Protein AF-A0AAW9LX49-F1 (afdb_monomer_lite)

Foldseek 3Di:
DDDDPPDDDPDDPDPPCVVVVLQVLPVCCVVDPPPPPPCVVSHDLVNLLVVLVVLLVVLVVLLVVLVVVLVVDPDPVSNVVSVVSNVVSVVSNVVSVVSNVVSVVVVVVVVVVVVVVVVVVVVVVVVVVVVLVVCVVVVPPPVCSPDDPVNVVVVVVPPPDDDD

pLDDT: mean 76.92, std 19.23, range [38.94, 97.81]

Secondary structure (DSSP, 8-state):
----TTPPPSSPPPTTGGGG-TTHHHHTTTTS-TT--SGGGG--HHHHHHHHHHHHHHHHHHHHHHHHHHHH--SHHHHHHHHHHHHHHHHHHHHHHHHHHHHHHHHHHHHHHHHHHHHHHHHHHHHHHHHHHHHHHTT---S-TT--HHHHHHHHHS------

Organism: Klebsiella aerogenes (NCBI:txid548)

Structure (mmCIF, N/CA/C/O backbone):
data_AF-A0AAW9LX49-F1
#
_entry.id   AF-A0AAW9LX49-F1
#
loop_
_atom_site.group_PDB
_atom_site.id
_atom_site.type_symbol
_atom_site.label_atom_id
_atom_site.label_alt_id
_atom_site.label_comp_id
_atom_site.label_asym_id
_atom_site.label_entity_id
_atom_site.label_seq_id
_atom_site.pdbx_PDB_ins_code
_atom_site.Cartn_x
_atom_site.Cartn_y
_atom_site.Cartn_z
_atom_site.occupancy
_atom_site.B_iso_or_equiv
_atom_site.auth_seq_id
_atom_site.auth_comp_id
_atom_site.auth_asym_id
_atom_site.auth_atom_id
_atom_site.pdbx_PDB_model_num
ATOM 1 N N . MET A 1 1 ? -25.333 -39.981 2.936 1.00 38.94 1 MET A N 1
ATOM 2 C CA . MET A 1 1 ? -24.339 -40.100 1.846 1.00 38.94 1 MET A CA 1
ATOM 3 C C . MET A 1 1 ? -23.098 -39.310 2.239 1.00 38.94 1 MET A C 1
ATOM 5 O O . MET A 1 1 ? -23.163 -38.092 2.315 1.00 38.94 1 MET A O 1
ATOM 9 N N . ARG A 1 2 ? -22.009 -39.992 2.612 1.00 45.09 2 ARG A N 1
ATOM 10 C CA . ARG A 1 2 ? -20.755 -39.363 3.059 1.00 45.09 2 ARG A CA 1
ATOM 11 C C . ARG A 1 2 ? -19.840 -39.238 1.837 1.00 45.09 2 ARG A C 1
ATOM 13 O O . ARG A 1 2 ? -19.180 -40.202 1.474 1.00 45.09 2 ARG A O 1
ATOM 20 N N . GLY A 1 3 ? -19.889 -38.089 1.164 1.00 43.06 3 GLY A N 1
ATOM 21 C CA . GLY A 1 3 ? -19.055 -37.802 -0.005 1.00 43.06 3 GLY A CA 1
ATOM 22 C C . GLY A 1 3 ? -17.580 -37.728 0.383 1.00 43.06 3 GLY A C 1
ATOM 23 O O . GLY A 1 3 ? -17.208 -37.013 1.316 1.00 43.06 3 GLY A O 1
ATOM 24 N N . SER A 1 4 ? -16.754 -38.504 -0.310 1.00 49.84 4 SER A N 1
ATOM 25 C CA . SER A 1 4 ? -15.299 -38.527 -0.191 1.00 49.84 4 SER A CA 1
ATOM 26 C C . SER A 1 4 ? -14.716 -37.139 -0.461 1.00 49.84 4 SER A C 1
ATOM 28 O O . SER A 1 4 ? -14.766 -36.642 -1.584 1.00 49.84 4 SER A O 1
ATOM 30 N N . ARG A 1 5 ? -14.115 -36.530 0.564 1.00 56.09 5 ARG A N 1
ATOM 31 C CA . ARG A 1 5 ? -13.434 -35.222 0.518 1.00 56.09 5 ARG A CA 1
ATOM 32 C C . ARG A 1 5 ? -12.136 -35.207 -0.319 1.00 56.09 5 ARG A C 1
ATOM 34 O O . ARG A 1 5 ? -11.389 -34.242 -0.247 1.00 56.09 5 ARG A O 1
ATOM 41 N N . THR A 1 6 ? -11.854 -36.267 -1.077 1.00 58.03 6 THR A N 1
ATOM 42 C CA . THR A 1 6 ? -10.585 -36.502 -1.788 1.00 58.03 6 THR A CA 1
ATOM 43 C C . THR A 1 6 ? -10.746 -36.716 -3.295 1.00 58.03 6 THR A C 1
ATOM 45 O O . THR A 1 6 ? -9.773 -37.054 -3.963 1.00 58.03 6 THR A O 1
ATOM 48 N N . ALA A 1 7 ? -11.946 -36.535 -3.856 1.00 55.69 7 ALA A N 1
ATOM 49 C CA . ALA A 1 7 ? -12.116 -36.589 -5.305 1.00 55.69 7 ALA A CA 1
ATOM 50 C C . ALA A 1 7 ? -11.486 -35.336 -5.949 1.00 55.69 7 ALA A C 1
ATOM 52 O O . ALA A 1 7 ? -11.799 -34.224 -5.508 1.00 55.69 7 ALA A O 1
ATOM 53 N N . PRO A 1 8 ? -10.610 -35.480 -6.963 1.00 59.16 8 PRO A N 1
ATOM 54 C CA . PRO A 1 8 ? -10.087 -34.333 -7.694 1.00 59.16 8 PRO A CA 1
ATOM 55 C C . PRO A 1 8 ? -11.250 -33.568 -8.350 1.00 59.16 8 PRO A C 1
ATOM 57 O O . PRO A 1 8 ? -12.235 -34.187 -8.765 1.00 59.16 8 PRO A O 1
ATOM 60 N N . PRO A 1 9 ? -11.181 -32.226 -8.410 1.00 62.44 9 PRO A N 1
ATOM 61 C CA . PRO A 1 9 ? -12.275 -31.413 -8.922 1.00 62.44 9 PRO A CA 1
ATOM 62 C C . PRO A 1 9 ? -12.595 -31.805 -10.366 1.00 62.44 9 PRO A C 1
ATOM 64 O O . PRO A 1 9 ? -11.700 -31.951 -11.190 1.00 62.44 9 PRO A O 1
ATOM 67 N N . VAL A 1 10 ? -13.887 -31.949 -10.668 1.00 65.19 10 VAL A N 1
ATOM 68 C CA . VAL A 1 10 ? -14.405 -32.427 -11.967 1.00 65.19 10 VAL A CA 1
ATOM 69 C C . VAL A 1 10 ? -14.156 -31.417 -13.103 1.00 65.19 10 VAL A C 1
ATOM 71 O O . VAL A 1 10 ? -14.340 -31.732 -14.273 1.00 65.19 10 VAL A O 1
ATOM 74 N N . ASN A 1 11 ? -13.704 -30.205 -12.768 1.00 61.31 11 ASN A N 1
ATOM 75 C CA . ASN A 1 11 ? -13.288 -29.184 -13.722 1.00 61.31 11 ASN A CA 1
ATOM 76 C C . ASN A 1 11 ? -12.101 -28.379 -13.152 1.00 61.31 11 ASN A C 1
ATOM 78 O O . ASN A 1 11 ? -12.306 -27.300 -12.587 1.00 61.31 11 ASN A O 1
ATOM 82 N N . PRO A 1 12 ? -10.869 -28.915 -13.192 1.00 63.38 12 PRO A N 1
ATOM 83 C CA . PRO A 1 12 ? -9.699 -28.164 -12.767 1.00 63.38 12 PRO A CA 1
ATOM 84 C C . PRO A 1 12 ? -9.436 -27.035 -13.770 1.00 63.38 12 PRO A C 1
ATOM 86 O O . PRO A 1 12 ? -9.558 -27.220 -14.980 1.00 63.38 12 PRO A O 1
ATOM 89 N N . PHE A 1 13 ? -9.062 -25.854 -13.276 1.00 61.84 13 PHE A N 1
ATOM 90 C CA . PHE A 1 13 ? -8.619 -24.771 -14.152 1.00 61.84 13 PHE A CA 1
ATOM 91 C C . PHE A 1 13 ? -7.443 -25.246 -15.014 1.00 61.84 13 PHE A C 1
ATOM 93 O O . PHE A 1 13 ? -6.526 -25.895 -14.508 1.00 61.84 13 PHE A O 1
ATOM 100 N N . GLN A 1 14 ? -7.473 -24.902 -16.305 1.00 64.50 14 GLN A N 1
ATOM 101 C CA . GLN A 1 14 ? -6.390 -25.195 -17.243 1.00 64.50 14 GLN A CA 1
ATOM 102 C C . GLN A 1 14 ? -5.049 -24.690 -16.667 1.00 64.50 14 GLN A C 1
ATOM 104 O O . GLN A 1 14 ? -4.956 -23.509 -16.294 1.00 64.50 14 GLN A O 1
ATOM 109 N N . PRO A 1 15 ? -4.013 -25.546 -16.572 1.00 56.09 15 PRO A N 1
ATOM 110 C CA . PRO A 1 15 ? -2.667 -25.114 -16.215 1.00 56.09 15 PRO A CA 1
ATOM 111 C C . PRO A 1 15 ? -2.225 -23.988 -17.158 1.00 56.09 15 PRO A C 1
ATOM 113 O O . PRO A 1 15 ? -2.314 -24.129 -18.373 1.00 56.09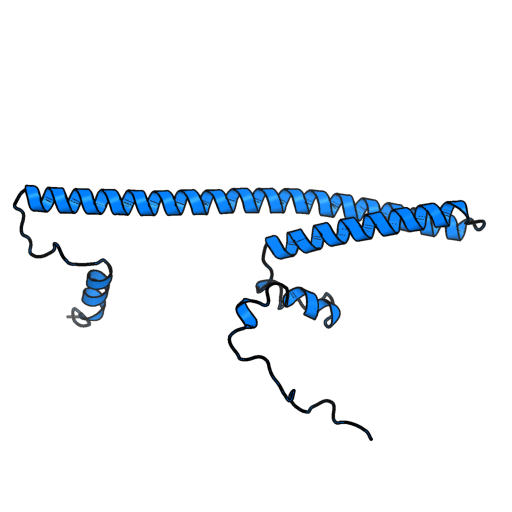 15 PRO A O 1
ATOM 116 N N . GLY A 1 16 ? -1.808 -22.847 -16.602 1.00 58.09 16 GLY A N 1
ATOM 117 C CA . GLY A 1 16 ? -1.421 -21.657 -17.376 1.00 58.09 16 GLY A CA 1
ATOM 118 C C . GLY A 1 16 ? -2.258 -20.407 -17.093 1.00 58.09 16 GLY A C 1
ATOM 119 O O . GLY A 1 16 ? -1.731 -19.302 -17.170 1.00 58.09 16 GLY A O 1
ATOM 120 N N . ASN A 1 17 ? -3.502 -20.539 -16.615 1.00 54.09 17 ASN A N 1
ATOM 121 C CA . ASN A 1 17 ? -4.303 -19.373 -16.197 1.00 54.09 17 ASN A CA 1
ATOM 122 C C . ASN A 1 17 ? -3.969 -18.876 -14.771 1.00 54.09 17 ASN A C 1
ATOM 124 O O . ASN A 1 17 ? -4.654 -18.035 -14.194 1.00 54.09 17 ASN A O 1
ATOM 128 N N . GLN A 1 18 ? -2.895 -19.410 -14.184 1.00 54.94 18 GLN A N 1
ATOM 129 C CA . GLN A 1 18 ? -2.386 -19.024 -12.866 1.00 54.94 18 GLN A CA 1
ATOM 130 C C . GLN A 1 18 ? -1.725 -17.638 -12.895 1.00 54.94 18 GLN A C 1
ATOM 132 O O . GLN A 1 18 ? -1.685 -16.964 -11.873 1.00 54.94 18 GLN A O 1
ATOM 137 N N . HIS A 1 19 ? -1.279 -17.183 -14.072 1.00 50.84 19 HIS A N 1
ATOM 138 C CA . HIS A 1 19 ? -0.677 -15.861 -14.267 1.00 50.84 19 HIS A CA 1
ATOM 139 C C . HIS A 1 19 ? -1.691 -14.711 -14.095 1.00 50.84 19 HIS A C 1
ATOM 141 O O . HIS A 1 19 ? -1.318 -13.593 -13.741 1.00 50.84 19 HIS A O 1
ATOM 147 N N . ALA A 1 20 ? -2.984 -14.981 -14.316 1.00 50.22 20 ALA A N 1
ATOM 148 C CA . ALA A 1 20 ? -4.073 -14.036 -14.064 1.00 50.22 20 ALA A CA 1
ATOM 149 C C . ALA A 1 20 ? -4.528 -14.030 -12.593 1.00 50.22 20 ALA A C 1
ATOM 151 O O . ALA A 1 20 ? -5.276 -13.144 -12.177 1.00 50.22 20 ALA A O 1
ATOM 152 N N . LEU A 1 21 ? -4.074 -14.995 -11.784 1.00 54.41 21 LEU A N 1
ATOM 153 C CA . LEU A 1 21 ? -4.440 -15.132 -10.378 1.00 54.41 21 LEU A CA 1
ATOM 154 C C . LEU A 1 21 ? -3.609 -14.171 -9.510 1.00 54.41 21 LEU A C 1
ATOM 156 O O . LEU A 1 21 ? -2.863 -14.593 -8.630 1.00 54.41 21 LEU A O 1
ATOM 160 N N . LYS A 1 22 ? -3.749 -12.862 -9.748 1.00 54.09 22 LYS A N 1
ATOM 161 C CA . LYS A 1 22 ? -2.961 -11.813 -9.074 1.00 54.09 22 LYS A CA 1
ATOM 162 C C . LYS A 1 22 ? -3.107 -11.814 -7.546 1.00 54.09 22 LYS A C 1
ATOM 164 O O . LYS A 1 22 ? -2.238 -11.332 -6.843 1.00 54.09 22 LYS A O 1
ATOM 169 N N . HIS A 1 23 ? -4.174 -12.411 -7.013 1.00 53.06 23 HIS A N 1
ATOM 170 C CA . HIS A 1 23 ? -4.522 -12.332 -5.587 1.00 53.06 23 HIS A CA 1
ATOM 171 C C . HIS A 1 23 ? -4.515 -13.699 -4.878 1.00 53.06 23 HIS A C 1
ATOM 173 O O . HIS A 1 23 ? -5.024 -13.835 -3.761 1.00 53.06 23 HIS A O 1
ATOM 179 N N . GLY A 1 24 ? -3.945 -14.733 -5.515 1.00 50.97 24 GLY A N 1
ATOM 180 C CA . GLY A 1 24 ? -3.941 -16.107 -4.997 1.00 50.97 24 GLY A CA 1
ATOM 181 C C . GLY A 1 24 ? -3.301 -16.260 -3.614 1.00 50.97 24 GLY A C 1
ATOM 182 O O . GLY A 1 24 ? -3.759 -17.080 -2.818 1.00 50.97 24 GLY A O 1
ATOM 183 N N . GLY A 1 25 ? -2.296 -15.434 -3.303 1.00 57.66 25 GLY A N 1
ATOM 184 C CA . GLY A 1 25 ? -1.618 -15.442 -2.004 1.00 57.66 25 GLY A CA 1
ATOM 185 C C . GLY A 1 25 ? -2.491 -14.967 -0.835 1.00 57.66 25 GLY A C 1
ATOM 186 O O . GLY A 1 25 ? -2.240 -15.352 0.305 1.00 57.66 25 GLY A O 1
ATOM 187 N N . TYR A 1 26 ? -3.541 -14.170 -1.082 1.00 52.75 26 TYR A N 1
ATOM 188 C CA . TYR A 1 26 ? -4.457 -13.713 -0.027 1.00 52.75 26 TYR A CA 1
ATOM 189 C C . TYR A 1 26 ? -5.649 -14.646 0.181 1.00 52.75 26 TYR A C 1
ATOM 191 O O . TYR A 1 26 ? -5.997 -14.923 1.328 1.00 52.75 26 TYR A O 1
ATOM 199 N N . ALA A 1 27 ? -6.221 -15.212 -0.889 1.00 54.44 27 ALA A N 1
ATOM 200 C CA . ALA A 1 27 ? -7.293 -16.208 -0.771 1.00 54.44 27 ALA A CA 1
ATOM 201 C C . ALA A 1 27 ? -6.855 -17.447 0.037 1.00 54.44 27 ALA A C 1
ATOM 203 O O . ALA A 1 27 ? -7.670 -18.067 0.716 1.00 54.44 27 ALA A O 1
ATOM 204 N N . ARG A 1 28 ? -5.555 -17.779 0.013 1.00 53.03 28 ARG A N 1
ATOM 205 C CA . ARG A 1 28 ? -4.981 -18.899 0.770 1.00 53.03 28 ARG A CA 1
ATOM 206 C C . ARG A 1 28 ? -4.618 -18.578 2.223 1.00 53.03 28 ARG A C 1
ATOM 208 O O . ARG A 1 28 ? -4.621 -19.503 3.023 1.00 53.03 28 ARG A O 1
ATOM 215 N N . ARG A 1 29 ? -4.414 -17.310 2.614 1.00 53.12 29 ARG A N 1
ATOM 216 C CA . ARG A 1 29 ? -4.257 -16.919 4.040 1.00 53.12 29 ARG A CA 1
ATOM 217 C C . ARG A 1 29 ? -5.561 -16.977 4.829 1.00 53.12 29 ARG A C 1
ATOM 219 O O . ARG A 1 29 ? -5.535 -17.193 6.028 1.00 53.12 29 ARG A O 1
ATOM 226 N N . LEU A 1 30 ? -6.711 -16.854 4.166 1.00 52.66 30 LEU A N 1
ATOM 227 C CA . LEU A 1 30 ? -7.995 -17.180 4.801 1.00 52.66 30 LEU A CA 1
ATOM 228 C C . LEU A 1 30 ? -8.116 -18.684 5.122 1.00 52.66 30 LEU A C 1
ATOM 230 O O . LEU A 1 30 ? -8.956 -19.071 5.928 1.00 52.66 30 LEU A O 1
ATOM 234 N N . LEU A 1 31 ? -7.287 -19.528 4.492 1.00 52.62 31 LEU A N 1
ATOM 235 C CA . LEU A 1 31 ? -7.283 -20.987 4.638 1.00 52.62 31 LEU A CA 1
ATOM 236 C C . LEU A 1 31 ? -6.091 -21.518 5.461 1.00 52.62 31 LEU A C 1
ATOM 238 O O . LEU A 1 31 ? -6.152 -22.649 5.942 1.00 52.62 31 LEU A O 1
ATOM 242 N N . LEU A 1 32 ? -5.018 -20.736 5.624 1.00 49.41 32 LEU A N 1
ATOM 243 C CA . LEU A 1 32 ? -3.758 -21.125 6.268 1.00 49.41 32 LEU A CA 1
ATOM 244 C C . LEU A 1 32 ? -3.402 -20.140 7.390 1.00 49.41 32 LEU A C 1
ATOM 246 O O . LEU A 1 32 ? -3.579 -18.938 7.239 1.00 49.41 32 LEU A O 1
ATOM 250 N N . LYS A 1 33 ? -2.886 -20.650 8.516 1.00 52.78 33 LYS A N 1
ATOM 251 C CA . LYS A 1 33 ? -2.479 -19.829 9.671 1.00 52.78 33 LYS A CA 1
ATOM 252 C C . LYS A 1 33 ? -1.362 -18.845 9.295 1.00 52.78 33 LYS A C 1
ATOM 254 O O . LYS A 1 33 ? -0.512 -19.171 8.468 1.00 52.78 33 LYS A O 1
ATOM 259 N N . ASP A 1 34 ? -1.331 -17.695 9.975 1.00 55.00 34 ASP A N 1
ATOM 260 C CA . ASP A 1 34 ? -0.403 -16.571 9.732 1.00 55.00 34 ASP A CA 1
ATOM 261 C C . ASP A 1 34 ? 1.092 -16.950 9.706 1.00 55.00 34 ASP A C 1
ATOM 263 O O . ASP A 1 34 ? 1.900 -16.238 9.112 1.00 55.00 34 ASP A O 1
ATOM 267 N N . GLU A 1 35 ? 1.462 -18.080 10.310 1.00 51.75 35 GLU A N 1
ATOM 268 C CA . GLU A 1 35 ? 2.836 -18.589 10.394 1.00 51.75 35 GLU A CA 1
ATOM 269 C C . GLU A 1 35 ? 3.360 -19.206 9.079 1.00 51.75 35 GLU A C 1
ATOM 271 O O . GLU A 1 35 ? 4.567 -19.393 8.930 1.00 51.75 35 GLU A O 1
ATOM 276 N N . VAL A 1 36 ? 2.496 -19.506 8.098 1.00 54.00 36 VAL A N 1
ATOM 277 C CA . VAL A 1 36 ? 2.908 -20.114 6.817 1.00 54.00 36 VAL A CA 1
ATOM 278 C C . VAL A 1 36 ? 3.308 -19.022 5.814 1.00 54.00 36 VAL A C 1
ATOM 280 O O . VAL A 1 36 ? 2.488 -18.488 5.067 1.00 54.00 36 VAL A O 1
ATOM 283 N N . ILE A 1 37 ? 4.601 -18.679 5.798 1.00 52.66 37 ILE A N 1
ATOM 284 C CA . ILE A 1 37 ? 5.220 -17.649 4.933 1.00 52.66 37 ILE A CA 1
ATOM 285 C C . ILE A 1 37 ? 5.801 -18.270 3.642 1.00 52.66 37 ILE A C 1
ATOM 287 O O . ILE A 1 37 ? 6.839 -17.847 3.146 1.00 52.66 37 ILE A O 1
ATOM 291 N N . GLU A 1 38 ? 5.174 -19.292 3.060 1.00 52.72 38 GLU A N 1
ATOM 292 C CA . GLU A 1 38 ? 5.640 -19.825 1.762 1.00 52.72 38 GLU A CA 1
ATOM 293 C C . GLU A 1 38 ? 5.193 -18.934 0.582 1.00 52.72 38 GLU A C 1
ATOM 295 O O . GLU A 1 38 ? 5.900 -18.799 -0.416 1.00 52.72 38 GLU A O 1
ATOM 300 N N . ASP A 1 39 ? 4.086 -18.198 0.746 1.00 52.50 39 ASP A N 1
ATOM 301 C CA . ASP A 1 39 ? 3.450 -17.401 -0.316 1.00 52.50 39 ASP A CA 1
ATOM 302 C C . ASP A 1 39 ? 3.936 -15.936 -0.395 1.00 52.50 39 ASP A C 1
ATOM 304 O O . ASP A 1 39 ? 3.473 -15.177 -1.247 1.00 52.50 39 ASP A O 1
ATOM 308 N N . ALA A 1 40 ? 4.883 -15.500 0.451 1.00 54.31 40 ALA A N 1
ATOM 309 C CA . ALA A 1 40 ? 5.428 -14.134 0.388 1.00 54.31 40 ALA A CA 1
ATOM 310 C C . ALA A 1 40 ? 6.125 -13.833 -0.953 1.00 54.31 40 ALA A C 1
ATOM 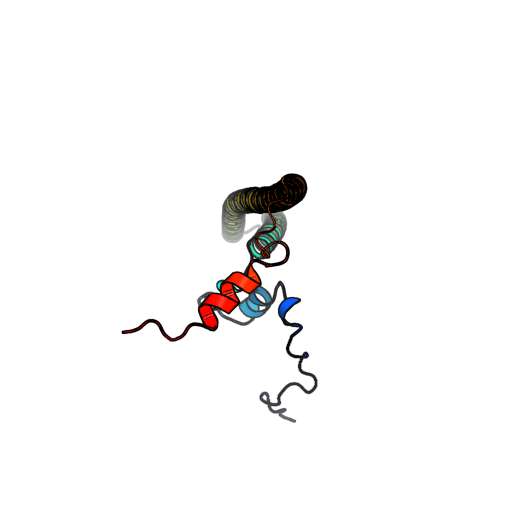312 O O . ALA A 1 40 ? 6.103 -12.694 -1.410 1.00 54.31 40 ALA A O 1
ATOM 313 N N . ARG A 1 41 ? 6.677 -14.861 -1.614 1.00 54.19 41 ARG A N 1
ATOM 314 C CA . ARG A 1 41 ? 7.264 -14.755 -2.961 1.00 54.19 41 ARG A CA 1
ATOM 315 C C . ARG A 1 41 ? 6.244 -14.448 -4.060 1.00 54.19 41 ARG A C 1
ATOM 317 O O . ARG A 1 41 ? 6.643 -13.970 -5.114 1.00 54.19 41 ARG A O 1
ATOM 324 N N . ALA A 1 42 ? 4.964 -14.736 -3.834 1.00 58.47 42 ALA A N 1
ATOM 325 C CA . ALA A 1 42 ? 3.905 -14.542 -4.821 1.00 58.47 42 ALA A CA 1
ATOM 326 C C . ALA A 1 42 ? 3.174 -13.196 -4.672 1.00 58.47 42 ALA A C 1
ATOM 328 O O . ALA A 1 42 ? 2.250 -12.932 -5.436 1.00 58.47 42 ALA A O 1
ATOM 329 N N . LEU A 1 43 ? 3.541 -12.365 -3.689 1.00 66.69 43 LEU A N 1
ATOM 330 C CA . LEU A 1 43 ? 2.901 -11.071 -3.451 1.00 66.69 43 LEU A CA 1
ATOM 331 C C . LEU A 1 43 ? 3.701 -9.943 -4.102 1.00 66.69 43 LEU A C 1
ATOM 333 O O . LEU A 1 43 ? 4.896 -9.795 -3.849 1.00 66.69 43 LEU A O 1
ATOM 337 N N . THR A 1 44 ? 3.027 -9.123 -4.907 1.00 80.88 44 THR A N 1
ATOM 338 C CA . THR A 1 44 ? 3.615 -7.890 -5.441 1.00 80.88 44 THR A CA 1
ATOM 339 C C . THR A 1 44 ? 3.454 -6.728 -4.455 1.00 80.88 44 THR A C 1
ATOM 341 O O . THR A 1 44 ? 2.635 -6.769 -3.532 1.00 80.88 44 THR A O 1
ATOM 344 N N . LEU A 1 45 ? 4.212 -5.647 -4.668 1.00 84.94 45 LEU A N 1
ATOM 345 C CA . LEU A 1 45 ? 4.034 -4.402 -3.912 1.00 84.94 45 LEU A CA 1
ATOM 346 C C . LEU A 1 45 ? 2.628 -3.803 -4.102 1.00 84.94 45 LEU A C 1
ATOM 348 O O . LEU A 1 45 ? 2.080 -3.214 -3.171 1.00 84.94 45 LEU A O 1
ATOM 352 N N . GLU A 1 46 ? 2.021 -3.975 -5.278 1.00 85.62 46 GLU A N 1
ATOM 353 C CA . GLU A 1 46 ? 0.658 -3.507 -5.565 1.00 85.62 46 GLU A CA 1
ATOM 354 C C . GLU A 1 46 ? -0.397 -4.290 -4.772 1.00 85.62 46 GLU A C 1
ATOM 356 O O . GLU A 1 46 ? -1.345 -3.700 -4.249 1.00 85.62 46 GLU A O 1
ATOM 361 N N . ASP A 1 47 ? -0.203 -5.601 -4.614 1.00 80.81 47 ASP A N 1
ATOM 362 C CA . ASP A 1 47 ? -1.075 -6.455 -3.805 1.00 80.81 47 ASP A CA 1
ATOM 363 C C . ASP A 1 47 ? -1.010 -6.068 -2.317 1.00 80.81 47 ASP A C 1
ATOM 365 O O . ASP A 1 47 ? -2.044 -5.958 -1.647 1.00 80.81 47 ASP A O 1
ATOM 369 N N . GLU A 1 48 ? 0.193 -5.785 -1.801 1.00 83.06 48 GLU A N 1
ATOM 370 C CA . GLU A 1 48 ? 0.370 -5.297 -0.428 1.00 83.06 48 GLU A CA 1
ATOM 371 C C . GLU A 1 48 ? -0.309 -3.936 -0.225 1.00 83.06 48 GLU A C 1
ATOM 373 O O . GLU A 1 48 ? -1.009 -3.732 0.774 1.00 83.06 48 GLU A O 1
ATOM 378 N N . LEU A 1 49 ? -0.158 -3.026 -1.192 1.00 90.19 49 LEU A N 1
ATOM 379 C CA . LEU A 1 49 ? -0.796 -1.712 -1.181 1.00 90.19 49 LEU A CA 1
ATOM 380 C C . LEU A 1 49 ? -2.326 -1.821 -1.157 1.00 90.19 49 LEU A C 1
ATOM 382 O O . LEU A 1 49 ? -2.981 -1.137 -0.365 1.00 90.19 49 LEU A O 1
ATOM 386 N N . PHE A 1 50 ? -2.896 -2.688 -1.996 1.00 86.06 50 PHE A N 1
ATOM 387 C CA . PHE A 1 50 ? -4.336 -2.932 -2.037 1.00 86.06 50 PHE A CA 1
ATOM 388 C C . PHE A 1 50 ? -4.850 -3.450 -0.690 1.0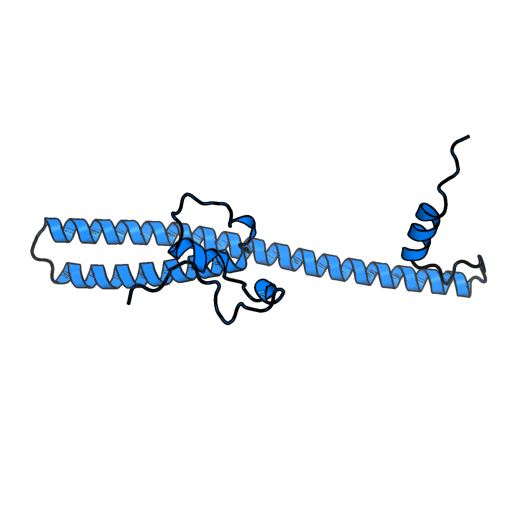0 86.06 50 PHE A C 1
ATOM 390 O O . PHE A 1 50 ? -5.804 -2.898 -0.136 1.00 86.06 50 PHE A O 1
ATOM 397 N N . ARG A 1 51 ? -4.166 -4.444 -0.107 1.00 86.12 51 ARG A N 1
ATOM 398 C CA . ARG A 1 51 ? -4.522 -4.982 1.212 1.00 86.12 51 ARG A CA 1
ATOM 399 C C . ARG A 1 51 ? -4.473 -3.911 2.300 1.00 86.12 51 ARG A C 1
ATOM 401 O O . ARG A 1 51 ? -5.395 -3.823 3.103 1.00 86.12 51 ARG A O 1
ATOM 408 N N . LEU A 1 52 ? -3.407 -3.112 2.366 1.00 89.81 52 LEU A N 1
ATOM 409 C CA . LEU A 1 52 ? -3.263 -2.090 3.410 1.00 89.81 52 LEU A CA 1
ATOM 410 C C . LEU A 1 52 ? -4.362 -1.026 3.325 1.00 89.81 52 LEU A C 1
ATOM 412 O O . LEU A 1 52 ? -4.890 -0.608 4.354 1.00 89.81 52 LEU A O 1
ATOM 416 N N . ARG A 1 53 ? -4.753 -0.633 2.107 1.00 92.19 53 ARG A N 1
ATOM 417 C CA . ARG A 1 53 ? -5.877 0.286 1.883 1.00 92.19 53 ARG A CA 1
ATOM 418 C C . ARG A 1 53 ? -7.205 -0.324 2.330 1.00 92.19 53 ARG A C 1
ATOM 420 O O . ARG A 1 53 ? -7.954 0.339 3.041 1.00 92.19 53 ARG A O 1
ATOM 427 N N . ALA A 1 54 ? -7.464 -1.584 1.980 1.00 90.12 54 ALA A N 1
ATOM 428 C CA . ALA A 1 54 ? -8.658 -2.299 2.430 1.00 90.12 54 ALA A CA 1
ATOM 429 C C . ALA A 1 54 ? -8.709 -2.412 3.965 1.00 90.12 54 ALA A C 1
ATOM 431 O O . ALA A 1 54 ? -9.730 -2.100 4.573 1.00 90.12 54 ALA A O 1
ATOM 432 N N . ASN A 1 55 ? -7.589 -2.761 4.604 1.00 88.31 55 ASN A N 1
ATOM 433 C CA . ASN A 1 55 ? -7.496 -2.843 6.061 1.00 88.31 55 ASN A CA 1
ATOM 434 C C . ASN A 1 55 ? -7.760 -1.492 6.742 1.00 88.31 55 ASN A C 1
ATOM 436 O O . ASN A 1 55 ? -8.408 -1.465 7.784 1.00 88.31 55 ASN A O 1
ATOM 440 N N . ASN A 1 56 ? -7.301 -0.375 6.165 1.00 92.31 56 ASN A N 1
ATOM 441 C CA . ASN A 1 56 ? -7.599 0.960 6.695 1.00 92.31 56 ASN A CA 1
ATOM 442 C C . ASN A 1 56 ? -9.080 1.326 6.585 1.00 92.31 56 ASN A C 1
ATOM 444 O O . ASN A 1 56 ? -9.616 1.917 7.518 1.00 92.31 56 ASN A O 1
ATOM 448 N N . LEU A 1 57 ? -9.746 0.957 5.488 1.00 93.25 57 LEU A N 1
ATOM 449 C CA . LEU A 1 57 ? -11.188 1.173 5.338 1.00 93.25 57 LEU A CA 1
ATOM 450 C C . LEU A 1 57 ? -11.984 0.364 6.369 1.00 93.25 57 LEU A C 1
ATOM 452 O O . LEU A 1 57 ? -12.855 0.914 7.035 1.00 93.25 57 LEU A O 1
ATOM 456 N N . VAL A 1 58 ? -11.636 -0.913 6.555 1.00 92.50 58 VAL A N 1
ATOM 457 C CA . VAL A 1 58 ? -12.278 -1.780 7.557 1.00 92.50 58 VAL A CA 1
ATOM 458 C C . VAL A 1 58 ? -12.026 -1.269 8.979 1.00 92.50 58 VAL A C 1
ATOM 460 O O . VAL A 1 58 ? -12.936 -1.263 9.804 1.00 92.50 58 VAL A O 1
ATOM 463 N N . ALA A 1 59 ? -10.807 -0.813 9.279 1.00 92.81 59 ALA A N 1
ATOM 464 C CA . ALA A 1 59 ? -10.491 -0.222 10.576 1.00 92.81 59 ALA A CA 1
ATOM 465 C C . ALA A 1 59 ? -11.311 1.053 10.833 1.00 92.81 59 ALA A C 1
ATOM 467 O O . ALA A 1 59 ? -11.878 1.187 11.913 1.00 92.81 59 ALA A O 1
ATOM 468 N N . ALA A 1 60 ? -11.440 1.938 9.839 1.00 96.00 60 ALA A N 1
ATOM 469 C CA . ALA A 1 60 ? -12.255 3.147 9.946 1.00 96.00 60 ALA A CA 1
ATOM 470 C C . ALA A 1 60 ? -13.744 2.830 10.176 1.00 96.00 60 ALA A C 1
ATOM 472 O O . ALA A 1 60 ? -14.382 3.446 11.029 1.00 96.00 60 ALA A O 1
ATOM 473 N N . GLU A 1 61 ? -14.290 1.839 9.466 1.00 96.50 61 GLU A N 1
ATOM 474 C CA . GLU A 1 61 ? -15.669 1.384 9.670 1.00 96.50 61 GLU A CA 1
ATOM 475 C C . GLU A 1 61 ? -15.881 0.828 11.086 1.00 96.50 61 GLU A C 1
ATOM 477 O O . GLU A 1 61 ? -16.854 1.180 11.755 1.00 96.50 61 GLU A O 1
ATOM 482 N N . ASN A 1 62 ? -14.959 -0.007 11.571 1.00 94.56 62 ASN A N 1
ATOM 483 C CA . ASN A 1 62 ? -15.040 -0.572 12.917 1.00 94.56 62 ASN A CA 1
ATOM 484 C C . ASN A 1 62 ? -14.917 0.498 14.006 1.00 94.56 62 ASN A C 1
ATOM 486 O O . ASN A 1 62 ? -15.664 0.439 14.978 1.00 94.56 62 ASN A O 1
ATOM 490 N N . ILE A 1 63 ? -14.045 1.496 13.824 1.00 96.81 63 ILE A N 1
ATOM 491 C CA . ILE A 1 63 ? -13.960 2.654 14.724 1.00 96.81 63 ILE A CA 1
ATOM 492 C C . ILE A 1 63 ? -15.311 3.368 14.785 1.00 96.81 63 ILE A C 1
ATOM 494 O O . ILE A 1 63 ? -15.825 3.577 15.879 1.00 96.81 63 ILE A O 1
ATOM 498 N N . GLY A 1 64 ? -15.924 3.673 13.635 1.00 96.12 64 GLY A N 1
ATOM 499 C CA . GLY A 1 64 ? -17.247 4.301 13.592 1.00 96.12 64 GLY A CA 1
ATOM 500 C C . GLY A 1 64 ? -18.308 3.493 14.345 1.00 96.12 64 GLY A C 1
ATOM 501 O O . GLY A 1 64 ? -19.039 4.044 15.162 1.00 96.12 64 GLY A O 1
ATOM 502 N N . ARG A 1 65 ? -18.337 2.168 14.146 1.00 96.88 65 ARG A N 1
ATOM 503 C CA . ARG A 1 65 ? -19.253 1.264 14.866 1.00 96.88 65 ARG A CA 1
ATOM 504 C C . ARG A 1 65 ? -19.013 1.265 16.376 1.00 96.88 65 ARG A C 1
ATOM 506 O O . ARG A 1 65 ? -19.973 1.314 17.137 1.00 96.88 65 ARG A O 1
ATOM 513 N N . TRP A 1 66 ? -17.758 1.191 16.820 1.00 97.81 66 TRP A N 1
ATOM 514 C CA . TRP A 1 66 ? -17.434 1.203 18.249 1.00 97.81 66 TRP A CA 1
ATOM 515 C C . TRP A 1 66 ? -17.720 2.552 18.903 1.00 97.81 66 TRP A C 1
ATOM 517 O O . TRP A 1 66 ? -18.118 2.559 20.060 1.00 97.81 66 TRP A O 1
ATOM 527 N N . ILE A 1 67 ? -17.579 3.665 18.175 1.00 96.31 67 ILE A N 1
ATOM 528 C CA . ILE A 1 67 ? -17.994 4.991 18.650 1.00 96.31 67 ILE A CA 1
ATOM 529 C C . ILE A 1 67 ? -19.504 5.010 18.900 1.00 96.31 67 ILE A C 1
ATOM 531 O O . ILE A 1 67 ? -19.917 5.396 19.986 1.00 96.31 67 ILE A O 1
ATOM 535 N N . THR A 1 68 ? -20.322 4.524 17.961 1.00 96.06 68 THR A N 1
ATOM 536 C CA . THR A 1 68 ? -21.778 4.429 18.172 1.00 96.06 68 THR A CA 1
ATOM 537 C C . THR A 1 68 ? -22.121 3.528 19.361 1.00 96.06 68 THR A C 1
ATOM 539 O O . THR A 1 68 ? -22.916 3.906 20.210 1.00 96.06 68 THR A O 1
ATOM 542 N N . LEU A 1 69 ? -21.474 2.363 19.488 1.00 95.38 69 LEU A N 1
ATOM 543 C CA . LEU A 1 69 ? -21.691 1.472 20.638 1.00 95.38 69 LEU A CA 1
ATOM 544 C C . LEU A 1 69 ? -21.263 2.098 21.975 1.00 95.38 69 LEU A C 1
ATOM 546 O O . LEU A 1 69 ? -21.801 1.732 23.015 1.00 95.38 69 LEU A O 1
ATOM 550 N N . LEU A 1 70 ? -20.296 3.017 21.964 1.00 94.88 70 LEU A N 1
ATOM 551 C CA . LEU A 1 70 ? -19.823 3.710 23.161 1.00 94.88 70 LEU A CA 1
ATOM 552 C C . LEU A 1 70 ? -20.856 4.718 23.691 1.00 94.88 70 LEU A C 1
ATOM 554 O O . LEU A 1 70 ? -20.917 4.942 24.903 1.00 94.88 70 LEU A O 1
ATOM 558 N N . GLU A 1 71 ? -21.660 5.313 22.804 1.00 92.19 71 GLU A N 1
ATOM 559 C CA . GLU A 1 71 ? -22.747 6.233 23.171 1.00 92.19 71 GLU A CA 1
ATOM 560 C C . GLU A 1 71 ? -23.832 5.514 23.984 1.00 92.19 71 GLU A C 1
ATOM 562 O O . GLU A 1 71 ? -24.287 6.051 24.994 1.00 92.19 71 GLU A O 1
ATOM 567 N N . ASP A 1 72 ? -24.150 4.272 23.607 1.00 93.06 72 ASP A N 1
ATOM 568 C CA . ASP A 1 72 ? -25.185 3.442 24.238 1.00 93.06 72 ASP A CA 1
ATOM 569 C C . ASP A 1 72 ? -24.667 2.569 25.402 1.00 93.06 72 ASP A C 1
ATOM 571 O O . ASP A 1 72 ? -25.446 1.908 26.090 1.00 93.06 72 ASP A O 1
ATOM 575 N N . ALA A 1 73 ? -23.351 2.517 25.635 1.00 91.56 73 ALA A N 1
ATOM 576 C CA . ALA A 1 73 ? -22.763 1.662 26.664 1.00 91.56 73 ALA A CA 1
ATOM 577 C C . ALA A 1 73 ? -22.966 2.240 28.078 1.00 91.56 73 ALA A C 1
ATOM 579 O O . ALA A 1 73 ? -22.380 3.270 28.424 1.00 91.56 73 ALA A O 1
ATOM 580 N N . GLU A 1 74 ? -23.740 1.533 28.909 1.00 90.25 74 GLU A N 1
ATOM 581 C CA . GLU A 1 74 ? -24.002 1.883 30.317 1.00 90.25 74 GLU A CA 1
ATOM 582 C C . GLU A 1 74 ? -22.954 1.318 31.293 1.00 90.25 74 GLU A C 1
ATOM 584 O O . GLU A 1 74 ? -22.717 1.894 32.352 1.00 90.25 74 GLU A O 1
ATOM 589 N N . GLU A 1 75 ? -22.314 0.196 30.947 1.00 95.00 75 GLU A N 1
ATOM 590 C CA . GLU A 1 75 ? -21.324 -0.467 31.800 1.00 95.00 75 GLU A CA 1
ATOM 591 C C . GLU A 1 75 ? -19.909 0.086 31.560 1.00 95.00 75 GLU A C 1
ATOM 593 O O . GLU A 1 75 ? -19.412 0.105 30.429 1.00 95.00 75 GLU A O 1
ATOM 598 N N . ASP A 1 76 ? -19.228 0.486 32.639 1.00 92.56 76 ASP A N 1
ATOM 599 C CA . ASP A 1 76 ? -17.879 1.071 32.584 1.00 92.56 76 ASP A CA 1
ATOM 600 C C . ASP A 1 76 ? -16.843 0.127 31.949 1.00 92.56 76 ASP A C 1
ATOM 602 O O . ASP A 1 76 ? -15.975 0.568 31.191 1.00 92.56 76 ASP A O 1
ATOM 606 N N . GLU A 1 77 ? -16.949 -1.180 32.202 1.00 93.88 77 GLU A N 1
ATOM 607 C CA . GLU A 1 77 ? -16.035 -2.169 31.621 1.00 93.88 77 GLU A CA 1
ATOM 608 C C . GLU A 1 77 ? -16.246 -2.306 30.104 1.00 93.88 77 GLU A C 1
ATOM 610 O O . GLU A 1 77 ? -15.282 -2.345 29.336 1.00 93.88 77 GLU A O 1
ATOM 615 N N . ALA A 1 78 ? -17.501 -2.282 29.641 1.00 93.25 78 ALA A N 1
ATOM 616 C CA . ALA A 1 78 ? -17.817 -2.301 28.215 1.00 93.25 78 ALA A CA 1
ATOM 617 C C . ALA A 1 78 ? -17.283 -1.044 27.508 1.00 93.25 78 ALA A C 1
ATOM 619 O O . ALA A 1 78 ? -16.679 -1.140 26.434 1.00 93.25 78 ALA A O 1
ATOM 620 N N . ARG A 1 79 ? -17.428 0.132 28.137 1.00 94.88 79 ARG A N 1
ATOM 621 C CA . ARG A 1 79 ? -16.858 1.392 27.633 1.00 94.88 79 ARG A CA 1
ATOM 622 C C . ARG A 1 79 ? -15.343 1.320 27.494 1.00 94.88 79 ARG A C 1
ATOM 624 O O . ARG A 1 79 ? -14.802 1.726 26.465 1.00 94.88 79 ARG A O 1
ATOM 631 N N . LYS A 1 80 ? -14.659 0.775 28.500 1.00 96.38 80 LYS A N 1
ATOM 632 C CA . LYS A 1 80 ? -13.203 0.624 28.489 1.00 96.38 80 LYS A CA 1
ATOM 633 C C . LYS A 1 80 ? -12.730 -0.267 27.338 1.00 96.38 80 LYS A C 1
ATOM 635 O O . LYS A 1 80 ? -11.844 0.142 26.591 1.00 96.38 80 LYS A O 1
ATOM 640 N N . ILE A 1 81 ? -13.356 -1.428 27.141 1.00 96.44 81 ILE A N 1
ATOM 641 C CA . ILE A 1 81 ? -13.017 -2.346 26.040 1.00 96.44 81 ILE A CA 1
ATOM 642 C C . ILE A 1 81 ? -13.211 -1.667 24.675 1.00 96.44 81 ILE A C 1
ATOM 644 O O . ILE A 1 81 ? -12.364 -1.790 23.789 1.00 96.44 81 ILE A O 1
ATOM 648 N N . LEU A 1 82 ? -14.307 -0.923 24.490 1.00 97.00 82 LEU A N 1
ATOM 649 C CA . LEU A 1 82 ? -14.564 -0.186 23.248 1.00 97.00 82 LEU A CA 1
ATOM 650 C C . LEU A 1 82 ? -13.500 0.889 22.992 1.00 97.00 82 LEU A C 1
ATOM 652 O O . LEU A 1 82 ? -12.984 0.980 21.877 1.00 97.00 82 LEU A O 1
ATOM 656 N N . MET A 1 83 ? -13.118 1.657 24.015 1.00 96.75 83 MET A N 1
ATOM 657 C CA . MET A 1 83 ? -12.048 2.655 23.907 1.00 96.75 83 MET A CA 1
ATOM 658 C C . MET A 1 83 ? -10.688 2.023 23.576 1.00 96.75 83 MET A C 1
ATOM 660 O O . MET A 1 83 ? -9.953 2.548 22.736 1.00 96.75 83 MET A O 1
ATOM 664 N N . GLU A 1 84 ? -10.357 0.882 24.185 1.00 97.31 84 GLU A N 1
ATOM 665 C CA . GLU A 1 84 ? -9.132 0.134 23.880 1.00 97.31 84 GLU A CA 1
ATOM 666 C C . GLU A 1 84 ? -9.120 -0.362 22.426 1.00 97.31 84 GLU A C 1
ATOM 668 O O . GLU A 1 84 ? -8.116 -0.199 21.727 1.00 97.31 84 GLU A O 1
ATOM 673 N N . ASN A 1 85 ? -10.246 -0.891 21.937 1.00 95.94 85 ASN A N 1
ATOM 674 C CA . ASN A 1 85 ? -10.397 -1.330 20.549 1.00 95.94 85 ASN A CA 1
ATOM 675 C C . ASN A 1 85 ? -10.238 -0.172 19.554 1.00 95.94 85 ASN A C 1
ATOM 677 O O . ASN A 1 85 ? -9.503 -0.308 18.570 1.00 95.94 85 ASN A O 1
ATOM 681 N N . ILE A 1 86 ? -10.869 0.977 19.825 1.00 97.25 86 ILE A N 1
ATOM 682 C CA . ILE A 1 86 ? -10.732 2.193 19.008 1.00 97.25 86 ILE A CA 1
ATOM 683 C C . ILE A 1 86 ? -9.263 2.620 18.949 1.00 97.25 86 ILE A C 1
ATOM 685 O O . ILE A 1 86 ? -8.701 2.732 17.859 1.00 97.25 86 ILE A O 1
ATOM 689 N N . SER A 1 87 ? -8.604 2.759 20.103 1.00 97.44 87 SER A N 1
ATOM 690 C CA . SER A 1 87 ? -7.196 3.169 20.166 1.00 97.44 87 SER A CA 1
ATOM 691 C C . SER A 1 87 ? -6.270 2.187 19.436 1.00 97.44 87 SER A C 1
ATOM 693 O O . SER A 1 87 ? -5.352 2.585 18.708 1.00 97.44 87 SER A O 1
ATOM 695 N N . ALA A 1 88 ? -6.522 0.882 19.573 1.00 95.75 88 ALA A N 1
ATOM 696 C CA . ALA A 1 88 ? -5.765 -0.148 18.874 1.00 95.75 88 ALA A CA 1
ATOM 697 C C . ALA A 1 88 ? -5.929 -0.050 17.347 1.00 95.75 88 ALA A C 1
ATOM 699 O O . ALA A 1 88 ? -4.933 -0.161 16.617 1.00 95.75 88 ALA A O 1
ATOM 700 N N . ALA A 1 89 ? -7.151 0.189 16.863 1.00 95.50 89 ALA A N 1
ATOM 701 C CA . ALA A 1 89 ? -7.439 0.357 15.442 1.00 95.50 89 ALA A CA 1
ATOM 702 C C . ALA A 1 89 ? -6.835 1.645 14.872 1.00 95.50 89 ALA A C 1
ATOM 704 O O . ALA A 1 89 ? -6.190 1.584 13.825 1.00 95.50 89 ALA A O 1
ATOM 705 N N . GLU A 1 90 ? -6.925 2.775 15.574 1.00 96.56 90 GLU A N 1
ATOM 706 C CA . GLU A 1 90 ? -6.270 4.029 15.173 1.00 96.56 90 GLU A CA 1
ATOM 707 C C . GLU A 1 90 ? -4.752 3.849 15.050 1.00 96.56 90 GLU A C 1
ATOM 709 O O . GLU A 1 90 ? -4.133 4.223 14.048 1.00 96.56 90 GLU A O 1
ATOM 714 N N . LYS A 1 91 ? -4.134 3.179 16.030 1.00 96.31 91 LYS A N 1
ATOM 715 C CA . LYS A 1 91 ? -2.702 2.869 15.990 1.00 96.31 91 LYS A CA 1
ATOM 716 C C . LYS A 1 91 ? -2.348 1.950 14.822 1.00 96.31 91 LYS A C 1
ATOM 718 O O . LYS A 1 91 ? -1.264 2.080 14.250 1.00 96.31 91 LYS A O 1
ATOM 723 N N . ALA A 1 92 ? -3.212 0.994 14.483 1.00 92.25 92 ALA A N 1
ATOM 724 C CA . ALA A 1 92 ? -3.029 0.142 13.312 1.00 92.25 92 ALA A CA 1
ATOM 725 C C . ALA A 1 92 ? -3.144 0.941 12.007 1.00 92.25 92 ALA A C 1
ATOM 727 O O . ALA A 1 92 ? -2.292 0.781 11.132 1.00 92.25 92 ALA A O 1
ATOM 728 N N . MET A 1 93 ? -4.114 1.853 11.912 1.00 95.75 93 MET A N 1
ATOM 729 C CA . MET A 1 93 ? -4.280 2.736 10.758 1.00 95.75 93 MET A CA 1
ATOM 730 C C . MET A 1 93 ? -3.060 3.622 10.537 1.00 95.75 93 MET A C 1
ATOM 732 O O . MET A 1 93 ? -2.566 3.685 9.416 1.00 95.75 93 MET A O 1
ATOM 736 N N . MET A 1 94 ? -2.510 4.234 11.592 1.00 96.50 94 MET A N 1
ATOM 737 C CA . MET A 1 94 ? -1.290 5.043 11.478 1.00 96.50 94 MET A CA 1
ATOM 738 C C . MET A 1 94 ? -0.114 4.236 10.911 1.00 96.50 94 MET A C 1
ATOM 740 O O . MET A 1 94 ? 0.575 4.700 10.003 1.00 96.50 94 MET A O 1
ATOM 744 N N . ARG A 1 95 ? 0.094 2.998 11.384 1.00 94.75 95 ARG A N 1
ATOM 745 C CA . ARG A 1 95 ? 1.146 2.113 10.846 1.00 94.75 95 ARG A CA 1
ATOM 746 C C . ARG A 1 95 ? 0.911 1.776 9.376 1.00 94.75 95 ARG A C 1
ATOM 748 O O . ARG A 1 95 ? 1.847 1.812 8.578 1.00 94.75 95 ARG A O 1
ATOM 755 N N . ASN A 1 96 ? -0.329 1.453 9.024 1.00 93.38 96 ASN A N 1
ATOM 756 C CA . ASN A 1 96 ? -0.700 1.146 7.649 1.00 93.38 96 ASN A CA 1
ATOM 757 C C . ASN A 1 96 ? -0.506 2.359 6.733 1.00 93.38 96 ASN A C 1
ATOM 759 O O . ASN A 1 96 ? -0.005 2.180 5.631 1.00 93.38 96 ASN A O 1
ATOM 763 N N . THR A 1 97 ? -0.836 3.575 7.178 1.00 96.00 97 THR A N 1
ATOM 764 C CA . THR A 1 97 ? -0.641 4.813 6.405 1.00 96.00 97 THR A CA 1
ATOM 765 C C . THR A 1 97 ? 0.829 5.029 6.061 1.00 96.00 97 THR A C 1
ATOM 767 O O . THR A 1 97 ? 1.156 5.171 4.886 1.00 96.00 97 THR A O 1
ATOM 770 N N . VAL A 1 98 ? 1.730 4.925 7.042 1.00 97.06 98 VAL A N 1
ATOM 771 C CA . VAL A 1 98 ? 3.181 5.041 6.798 1.00 97.06 98 VAL A CA 1
ATOM 772 C C . VAL A 1 98 ? 3.663 3.979 5.802 1.00 97.06 98 VAL A C 1
ATOM 774 O O . VAL A 1 98 ? 4.453 4.259 4.899 1.00 97.06 98 VAL A O 1
ATOM 777 N N . ARG A 1 99 ? 3.169 2.741 5.925 1.00 94.81 99 ARG A N 1
ATOM 778 C CA . ARG A 1 99 ? 3.520 1.659 4.996 1.00 94.81 99 ARG A CA 1
ATOM 779 C C . ARG A 1 99 ? 2.970 1.906 3.586 1.00 94.81 99 ARG A C 1
ATOM 781 O O . ARG A 1 99 ? 3.684 1.650 2.621 1.00 94.81 99 ARG A O 1
ATOM 788 N N . ILE A 1 100 ? 1.746 2.421 3.463 1.00 94.94 100 ILE A N 1
ATOM 789 C CA . ILE A 1 100 ? 1.124 2.815 2.190 1.00 94.94 100 ILE A CA 1
ATOM 790 C C . ILE A 1 100 ? 1.977 3.880 1.500 1.00 94.94 100 ILE A C 1
ATOM 792 O O . ILE A 1 100 ? 2.309 3.716 0.329 1.00 94.94 100 ILE A O 1
ATOM 796 N N . GLU A 1 101 ? 2.368 4.934 2.216 1.00 97.00 101 GLU A N 1
ATOM 797 C CA . GLU A 1 101 ? 3.208 6.011 1.680 1.00 97.00 101 GLU A CA 1
ATOM 798 C C . GLU A 1 101 ? 4.563 5.483 1.205 1.00 97.00 101 GLU A C 1
ATOM 800 O O . GLU A 1 101 ? 4.990 5.774 0.086 1.00 97.00 101 GLU A O 1
ATOM 805 N N . SER A 1 102 ? 5.201 4.634 2.016 1.00 97.44 102 SER A N 1
ATOM 806 C CA . SER A 1 102 ? 6.465 3.989 1.660 1.00 97.44 102 SER A CA 1
ATOM 807 C C . SER A 1 102 ? 6.346 3.154 0.382 1.00 97.44 102 SER A C 1
ATOM 809 O O . SER A 1 102 ? 7.161 3.322 -0.524 1.00 97.44 102 SER A O 1
ATOM 811 N N . ILE A 1 103 ? 5.323 2.299 0.270 1.00 94.31 103 ILE A N 1
ATOM 812 C CA . ILE A 1 103 ? 5.124 1.445 -0.911 1.00 94.31 103 ILE A CA 1
ATOM 813 C C . ILE A 1 103 ? 4.824 2.285 -2.154 1.00 94.31 103 ILE A C 1
ATOM 815 O O . ILE A 1 103 ? 5.387 2.024 -3.216 1.00 94.31 103 ILE A O 1
ATOM 819 N N . VAL A 1 104 ? 3.980 3.314 -2.035 1.00 96.44 104 VAL A N 1
ATOM 820 C CA . VAL A 1 104 ? 3.674 4.231 -3.146 1.00 96.44 104 VAL A CA 1
ATOM 821 C C . VAL A 1 104 ? 4.946 4.930 -3.638 1.00 96.44 104 VAL A C 1
ATOM 823 O O . VAL A 1 104 ? 5.176 4.995 -4.846 1.00 96.44 104 VAL A O 1
ATOM 826 N N . GLY A 1 105 ? 5.810 5.387 -2.726 1.00 96.56 105 GLY A N 1
ATOM 827 C CA . GLY A 1 105 ? 7.104 5.982 -3.073 1.00 96.56 105 GLY A CA 1
ATOM 828 C C . GLY A 1 105 ? 8.054 5.005 -3.777 1.00 96.56 105 GLY A C 1
ATOM 829 O O . GLY A 1 105 ? 8.711 5.368 -4.759 1.00 96.56 105 GLY A O 1
ATOM 830 N N . THR A 1 106 ? 8.095 3.746 -3.330 1.00 96.31 106 THR A N 1
ATOM 831 C CA . THR A 1 106 ? 8.882 2.695 -3.990 1.00 96.31 106 THR A CA 1
ATOM 832 C C . THR A 1 106 ? 8.356 2.399 -5.391 1.00 96.31 106 THR A C 1
ATOM 834 O O . THR A 1 106 ? 9.148 2.376 -6.329 1.00 96.31 106 THR A O 1
ATOM 837 N N . LEU A 1 107 ? 7.040 2.238 -5.564 1.00 94.69 107 LEU A N 1
ATOM 838 C CA . LEU A 1 107 ? 6.423 1.998 -6.874 1.00 94.69 107 LEU A CA 1
ATOM 839 C C . LEU A 1 107 ? 6.718 3.137 -7.857 1.00 94.69 107 LEU A C 1
ATOM 841 O O . LEU A 1 107 ? 7.093 2.882 -8.998 1.00 94.69 107 LEU A O 1
ATOM 845 N N . ALA A 1 108 ? 6.628 4.392 -7.408 1.00 95.44 108 ALA A N 1
ATOM 846 C CA . ALA A 1 108 ? 6.973 5.546 -8.236 1.00 95.44 108 ALA A CA 1
ATOM 847 C C . ALA A 1 108 ? 8.446 5.521 -8.683 1.00 95.44 108 ALA A C 1
ATOM 849 O O . ALA A 1 108 ? 8.747 5.752 -9.855 1.00 95.44 108 ALA A O 1
ATOM 850 N N . THR A 1 109 ? 9.361 5.194 -7.766 1.00 96.19 109 THR A N 1
ATOM 851 C CA . THR A 1 109 ? 10.794 5.061 -8.074 1.00 96.19 109 THR A CA 1
ATOM 852 C C . THR A 1 109 ? 11.054 3.937 -9.076 1.00 96.19 109 THR A C 1
ATOM 854 O O . THR A 1 109 ? 11.765 4.146 -10.056 1.00 96.19 109 THR A O 1
ATOM 857 N N . VAL A 1 110 ? 10.455 2.764 -8.864 1.00 94.19 110 VAL A N 1
ATOM 858 C CA . VAL A 1 110 ? 10.604 1.600 -9.750 1.00 94.19 110 VAL A CA 1
ATOM 859 C C . VAL A 1 110 ? 10.082 1.909 -11.155 1.00 94.19 110 VAL A C 1
ATOM 861 O O . VAL A 1 110 ? 10.784 1.658 -12.131 1.00 94.19 110 VAL A O 1
ATOM 864 N N . ASN A 1 111 ? 8.912 2.542 -11.271 1.00 93.19 111 ASN A N 1
ATOM 865 C CA . ASN A 1 111 ? 8.356 2.943 -12.567 1.00 93.19 111 ASN A CA 1
ATOM 866 C C . ASN A 1 111 ? 9.258 3.935 -13.308 1.00 93.19 111 ASN A C 1
ATOM 868 O O . ASN A 1 111 ? 9.419 3.838 -14.523 1.00 93.19 111 ASN A O 1
ATOM 872 N N . LYS A 1 112 ? 9.893 4.865 -12.584 1.00 96.31 112 LYS A N 1
ATOM 873 C CA . LYS A 1 112 ? 10.879 5.775 -13.174 1.00 96.31 112 LYS A CA 1
ATOM 874 C C . LYS A 1 112 ? 12.104 5.023 -13.701 1.00 96.31 112 LYS A C 1
ATOM 876 O O . LYS A 1 112 ? 12.585 5.360 -14.776 1.00 96.31 112 LYS A O 1
ATOM 881 N N . ILE A 1 113 ? 12.604 4.029 -12.963 1.00 96.00 113 ILE A N 1
ATOM 882 C CA . ILE A 1 113 ? 13.749 3.212 -13.396 1.00 96.00 113 ILE A CA 1
ATOM 883 C C . ILE A 1 113 ? 13.412 2.451 -14.678 1.00 96.00 113 ILE A C 1
ATOM 885 O O . ILE A 1 113 ? 14.231 2.438 -15.592 1.00 96.00 113 ILE A O 1
ATOM 889 N N . PHE A 1 114 ? 12.220 1.855 -14.772 1.00 94.62 114 PHE A N 1
ATOM 890 C CA . PHE A 1 114 ? 11.789 1.189 -16.002 1.00 94.62 114 PHE A CA 1
ATOM 891 C C . PHE A 1 114 ? 11.731 2.159 -17.182 1.00 94.62 114 PHE A C 1
ATOM 893 O O . PHE A 1 114 ? 12.355 1.894 -18.201 1.00 94.62 114 PHE A O 1
ATOM 900 N N . ALA A 1 115 ? 11.106 3.327 -17.011 1.00 95.19 115 ALA A N 1
ATOM 901 C CA . ALA A 1 115 ? 11.050 4.333 -18.070 1.00 95.19 115 ALA A CA 1
ATOM 902 C C . ALA A 1 115 ? 12.445 4.826 -18.509 1.00 95.19 115 ALA A C 1
ATOM 904 O O . ALA A 1 115 ? 12.688 5.014 -19.700 1.00 95.19 115 ALA A O 1
ATOM 905 N N . ASP A 1 116 ? 13.374 5.023 -17.566 1.00 96.12 116 ASP A N 1
ATOM 906 C CA . ASP A 1 116 ? 14.762 5.396 -17.876 1.00 96.12 116 ASP A CA 1
ATOM 907 C C . ASP A 1 116 ? 15.505 4.267 -18.602 1.00 96.12 116 ASP A C 1
ATOM 909 O O . ASP A 1 116 ? 16.243 4.512 -19.553 1.00 96.12 116 ASP A O 1
ATOM 913 N N . THR A 1 117 ? 15.274 3.020 -18.194 1.00 96.50 117 THR A N 1
ATOM 914 C CA . THR A 1 117 ? 15.870 1.839 -18.828 1.00 96.50 117 THR A CA 1
ATOM 915 C C . THR A 1 117 ? 15.388 1.701 -20.268 1.00 96.50 117 THR A C 1
ATOM 917 O O . THR A 1 117 ? 16.218 1.580 -21.166 1.00 96.50 117 THR A O 1
ATOM 920 N N . ASP A 1 118 ? 14.081 1.812 -20.506 1.00 95.62 118 ASP A N 1
ATOM 921 C CA . ASP A 1 118 ? 13.489 1.748 -21.846 1.00 95.62 118 ASP A CA 1
ATOM 922 C C . ASP A 1 118 ? 14.021 2.869 -22.746 1.00 95.62 118 ASP A C 1
ATOM 924 O O . ASP A 1 118 ? 14.389 2.637 -23.899 1.00 95.62 118 ASP A O 1
ATOM 928 N N . TYR A 1 119 ? 14.138 4.087 -22.205 1.00 96.25 119 TYR A N 1
ATOM 929 C CA . TYR A 1 119 ? 14.745 5.206 -22.922 1.00 96.25 119 TYR A CA 1
ATOM 930 C C . TYR A 1 119 ? 16.205 4.923 -23.294 1.00 96.25 119 TYR A C 1
ATOM 932 O O . TYR A 1 119 ? 16.619 5.189 -24.423 1.00 96.25 119 TYR A O 1
ATOM 940 N N . ARG A 1 120 ? 16.995 4.377 -22.363 1.00 95.00 120 ARG A N 1
ATOM 941 C CA . ARG A 1 120 ? 18.405 4.048 -22.605 1.00 95.00 120 ARG A CA 1
ATOM 942 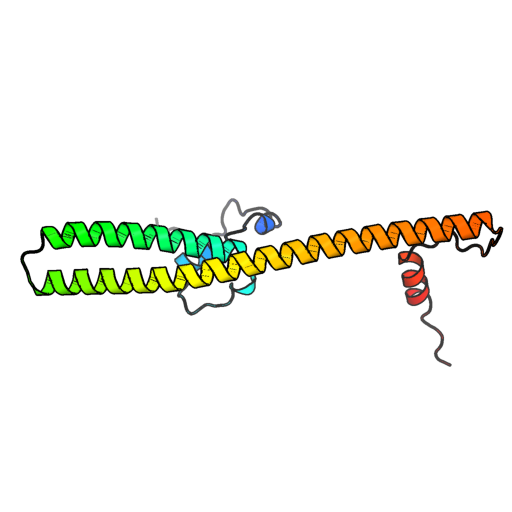C C . ARG A 1 120 ? 18.560 2.945 -23.645 1.00 95.00 120 ARG A C 1
ATOM 944 O O . ARG A 1 120 ? 19.440 3.076 -24.486 1.00 95.00 120 ARG A O 1
ATOM 951 N N . ILE A 1 121 ? 17.699 1.927 -23.628 1.00 95.06 121 ILE A N 1
ATOM 952 C CA . ILE A 1 121 ? 17.661 0.879 -24.658 1.00 95.06 121 ILE A CA 1
ATOM 953 C C . ILE A 1 121 ? 17.397 1.512 -26.028 1.00 95.06 121 ILE A C 1
ATOM 955 O O . ILE A 1 121 ? 18.212 1.367 -26.931 1.00 95.06 121 ILE A O 1
ATOM 959 N N . ALA A 1 122 ? 16.341 2.321 -26.157 1.00 94.44 122 ALA A N 1
ATOM 960 C CA . ALA A 1 122 ? 16.012 2.980 -27.422 1.00 94.44 122 ALA A CA 1
ATOM 961 C C . ALA A 1 122 ? 17.117 3.939 -27.909 1.00 94.44 122 ALA A C 1
ATOM 963 O O . ALA A 1 122 ? 17.375 4.055 -29.110 1.00 94.44 122 ALA A O 1
ATOM 964 N N . ALA A 1 123 ? 17.785 4.640 -26.988 1.00 95.62 123 ALA A N 1
ATOM 965 C CA . ALA A 1 123 ? 18.923 5.493 -27.312 1.00 95.62 123 ALA A CA 1
ATOM 966 C C . ALA A 1 123 ? 20.124 4.672 -27.805 1.00 95.62 123 ALA A C 1
ATOM 968 O O . ALA A 1 123 ? 20.768 5.070 -28.775 1.00 95.62 123 ALA A O 1
ATOM 969 N N . THR A 1 124 ? 20.404 3.527 -27.176 1.00 93.94 124 THR A N 1
ATOM 970 C CA . THR A 1 124 ? 21.434 2.587 -27.630 1.00 93.94 124 THR A CA 1
ATOM 971 C C . THR A 1 124 ? 21.107 2.044 -29.017 1.00 93.94 124 THR A C 1
ATOM 973 O O . THR A 1 124 ? 21.967 2.119 -29.889 1.00 93.94 124 THR A O 1
ATOM 976 N N . ASP A 1 125 ? 19.872 1.606 -29.267 1.00 91.31 125 ASP A N 1
ATOM 977 C CA . ASP A 1 125 ? 19.444 1.095 -30.576 1.00 91.31 125 ASP A CA 1
ATOM 978 C C . ASP A 1 125 ? 19.617 2.146 -31.675 1.00 91.31 125 ASP A C 1
ATOM 980 O O . ASP A 1 125 ? 20.147 1.866 -32.751 1.00 91.31 125 ASP A O 1
ATOM 984 N N . LYS A 1 126 ? 19.239 3.397 -31.388 1.00 93.94 126 LYS A N 1
ATOM 985 C CA . LYS A 1 126 ? 19.444 4.514 -32.313 1.00 93.94 126 LYS A CA 1
ATOM 986 C C . LYS A 1 126 ? 20.927 4.723 -32.632 1.00 93.94 126 LYS A C 1
ATOM 988 O O . LYS A 1 126 ? 21.272 4.877 -33.801 1.00 93.94 126 LYS A O 1
ATOM 993 N N . VAL A 1 127 ? 21.788 4.750 -31.614 1.00 93.94 127 VAL A N 1
ATOM 994 C CA . VAL A 1 127 ? 23.236 4.940 -31.797 1.00 93.94 127 VAL A CA 1
ATOM 995 C C . VAL A 1 127 ? 23.838 3.791 -32.605 1.00 93.94 127 VAL A C 1
ATOM 997 O O . VAL A 1 127 ? 24.653 4.048 -33.488 1.00 93.94 127 VAL A O 1
ATOM 1000 N N . SER A 1 128 ? 23.411 2.551 -32.362 1.00 87.75 128 SER A N 1
ATOM 1001 C CA . SER A 1 128 ? 23.834 1.384 -33.143 1.00 87.75 128 SER A CA 1
ATOM 1002 C C . SER A 1 128 ? 23.453 1.531 -34.620 1.00 87.75 128 SER A C 1
ATOM 1004 O O . SER A 1 128 ? 24.316 1.437 -35.488 1.00 87.75 128 SER A O 1
ATOM 1006 N N . LEU A 1 129 ? 22.200 1.892 -34.915 1.00 87.56 129 LEU A N 1
ATOM 1007 C CA . LEU A 1 129 ? 21.731 2.113 -36.289 1.00 87.56 129 LEU A CA 1
ATOM 1008 C C . LEU A 1 129 ? 22.466 3.265 -36.997 1.00 87.56 129 LEU A C 1
ATOM 1010 O O . LEU A 1 129 ? 22.747 3.188 -38.197 1.00 87.56 129 LEU A O 1
ATOM 1014 N N . GLU A 1 130 ? 22.776 4.346 -36.277 1.00 90.00 130 GLU A N 1
ATOM 1015 C CA . GLU A 1 130 ? 23.582 5.454 -36.800 1.00 90.00 130 GLU A CA 1
ATOM 1016 C C . GLU A 1 130 ? 25.028 5.017 -37.076 1.00 90.00 130 GLU A C 1
ATOM 1018 O O . GLU A 1 130 ? 25.575 5.365 -38.124 1.00 90.00 130 GLU A O 1
ATOM 1023 N N . ALA A 1 131 ? 25.629 4.211 -36.195 1.00 86.62 131 ALA A N 1
ATOM 1024 C CA . ALA A 1 131 ? 26.961 3.647 -36.400 1.00 86.62 131 ALA A CA 1
ATOM 1025 C C . ALA A 1 131 ? 27.008 2.720 -37.627 1.00 86.62 131 ALA A C 1
ATOM 1027 O O . ALA A 1 131 ? 27.920 2.842 -38.448 1.00 86.62 131 ALA A O 1
ATOM 1028 N N . ASP A 1 132 ? 26.003 1.862 -37.810 1.00 81.00 132 ASP A N 1
ATOM 1029 C CA . ASP A 1 132 ? 25.899 0.969 -38.970 1.00 81.00 132 ASP A CA 1
ATOM 1030 C C . ASP A 1 132 ? 25.689 1.739 -40.274 1.00 81.00 132 ASP A C 1
ATOM 1032 O O . ASP A 1 132 ? 26.245 1.398 -41.323 1.00 81.00 132 ASP A O 1
ATOM 1036 N N . ARG A 1 133 ? 24.906 2.823 -40.231 1.00 83.62 133 ARG A N 1
ATOM 1037 C CA . ARG A 1 133 ? 24.781 3.741 -41.365 1.00 8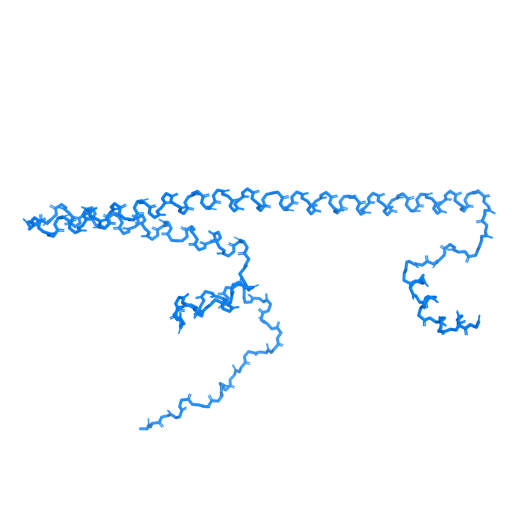3.62 133 ARG A CA 1
ATOM 1038 C C . ARG A 1 133 ? 26.124 4.388 -41.704 1.00 83.62 133 ARG A C 1
ATOM 1040 O O . ARG A 1 133 ? 26.509 4.371 -42.867 1.00 83.62 133 ARG A O 1
ATOM 1047 N N . LEU A 1 134 ? 26.843 4.917 -40.713 1.00 86.38 134 LEU A N 1
ATOM 1048 C CA . LEU A 1 134 ? 28.145 5.556 -40.925 1.00 86.38 134 LEU A CA 1
ATOM 1049 C C . LEU A 1 134 ? 29.192 4.580 -41.475 1.00 86.38 134 LEU A C 1
ATOM 1051 O O . LEU A 1 134 ? 29.984 4.967 -42.330 1.00 86.38 134 LEU A O 1
ATOM 1055 N N . ARG A 1 135 ? 29.187 3.315 -41.034 1.00 78.69 135 ARG A N 1
ATOM 1056 C CA . ARG A 1 135 ? 30.061 2.264 -41.587 1.00 78.69 135 ARG A CA 1
ATOM 1057 C C . ARG A 1 135 ? 29.779 1.996 -43.063 1.00 78.69 135 ARG A C 1
ATOM 1059 O O . ARG A 1 135 ? 30.719 1.978 -43.857 1.00 78.69 135 ARG A O 1
ATOM 1066 N N . ARG A 1 136 ? 28.498 1.860 -43.431 1.00 76.94 136 ARG A N 1
ATOM 1067 C CA . ARG A 1 136 ? 28.076 1.716 -44.835 1.00 76.94 136 ARG A CA 1
ATOM 1068 C C . ARG A 1 136 ? 28.481 2.927 -45.674 1.00 76.94 136 ARG A C 1
ATOM 1070 O O . ARG A 1 136 ? 29.057 2.750 -46.743 1.00 76.94 136 ARG A O 1
ATOM 1077 N N . ASP A 1 137 ? 28.239 4.138 -45.173 1.00 79.94 137 ASP A N 1
ATOM 1078 C CA . ASP A 1 137 ? 28.589 5.386 -45.866 1.00 79.94 137 ASP A CA 1
ATOM 1079 C C . ASP A 1 137 ? 30.119 5.550 -46.026 1.00 79.94 137 ASP A C 1
ATOM 1081 O O . ASP A 1 137 ? 30.581 6.121 -47.013 1.00 79.94 137 ASP A O 1
ATOM 1085 N N . ALA A 1 138 ? 30.920 5.012 -45.096 1.00 80.31 138 ALA A N 1
ATOM 1086 C CA . ALA A 1 138 ? 32.384 5.010 -45.158 1.00 80.31 138 ALA A CA 1
ATOM 1087 C C . ALA A 1 138 ? 32.980 3.928 -46.084 1.00 80.31 138 ALA A C 1
ATOM 1089 O O . ALA A 1 138 ? 34.200 3.877 -46.246 1.00 80.31 138 ALA A O 1
ATOM 1090 N N . GLY A 1 139 ? 32.154 3.062 -46.686 1.00 66.06 139 GLY A N 1
ATOM 1091 C CA . GLY A 1 139 ? 32.611 1.990 -47.577 1.00 66.06 139 GLY A CA 1
ATOM 1092 C C . GLY A 1 139 ? 33.415 0.889 -46.875 1.00 66.06 139 GLY A C 1
ATOM 1093 O O . GLY A 1 139 ? 34.161 0.165 -47.532 1.00 66.06 139 GLY A O 1
ATOM 1094 N N . ILE A 1 140 ? 33.291 0.775 -45.548 1.00 62.22 140 ILE A N 1
ATOM 1095 C CA . ILE A 1 140 ? 33.889 -0.309 -44.766 1.00 62.22 140 ILE A CA 1
ATOM 1096 C C . ILE A 1 140 ? 32.937 -1.505 -44.876 1.00 62.22 140 ILE A C 1
ATOM 1098 O O . ILE A 1 140 ? 31.965 -1.596 -44.133 1.00 62.22 140 ILE A O 1
ATOM 1102 N N . ASP A 1 141 ? 33.191 -2.381 -45.849 1.00 58.75 141 ASP A N 1
ATOM 1103 C CA . ASP A 1 141 ? 32.526 -3.681 -45.981 1.00 58.75 141 ASP A CA 1
ATOM 1104 C C . ASP A 1 141 ? 33.394 -4.750 -45.306 1.00 58.75 141 ASP A C 1
ATOM 1106 O O . ASP A 1 141 ? 34.309 -5.316 -45.904 1.00 58.75 141 ASP A O 1
ATOM 1110 N N . ASP A 1 142 ? 33.163 -4.959 -44.011 1.00 56.59 142 ASP A N 1
ATOM 1111 C CA . ASP A 1 142 ? 33.784 -6.022 -43.218 1.00 56.59 142 ASP A CA 1
ATOM 1112 C C . ASP A 1 142 ? 32.951 -7.320 -43.220 1.00 56.59 142 ASP A C 1
ATOM 1114 O O . ASP A 1 142 ? 33.259 -8.253 -42.476 1.00 56.59 142 ASP A O 1
ATOM 1118 N N . GLY A 1 143 ? 31.901 -7.408 -44.052 1.00 53.78 143 GLY A N 1
ATOM 1119 C CA . GLY A 1 143 ? 31.003 -8.565 -44.114 1.00 53.78 143 GLY A CA 1
ATOM 1120 C C . GLY A 1 143 ? 30.195 -8.805 -42.831 1.00 53.78 143 GLY A C 1
ATOM 1121 O O . GLY A 1 143 ? 29.655 -9.895 -42.647 1.00 53.78 143 GLY A O 1
ATOM 1122 N N . ASN A 1 144 ? 30.128 -7.817 -41.928 1.00 52.91 144 ASN A N 1
ATOM 1123 C CA . ASN A 1 144 ? 29.553 -7.958 -40.588 1.00 52.91 144 ASN A CA 1
ATOM 1124 C C . ASN A 1 144 ? 28.243 -7.170 -40.385 1.00 52.91 144 ASN A C 1
ATOM 1126 O O . ASN A 1 144 ? 27.681 -7.168 -39.294 1.00 52.91 144 ASN A O 1
ATOM 1130 N N . GLY A 1 145 ? 27.744 -6.503 -41.431 1.00 51.22 145 GLY A N 1
ATOM 1131 C CA . GLY A 1 145 ? 26.583 -5.603 -41.368 1.00 51.22 145 GLY A CA 1
ATOM 1132 C C . GLY A 1 145 ? 25.227 -6.264 -41.086 1.00 51.22 145 GLY A C 1
ATOM 1133 O O . GLY A 1 145 ? 24.226 -5.560 -41.002 1.00 51.22 145 GLY A O 1
ATOM 1134 N N . GLU A 1 146 ? 25.189 -7.590 -40.950 1.00 53.44 146 GLU A N 1
ATOM 1135 C CA . GLU A 1 146 ? 23.985 -8.394 -40.695 1.00 53.44 146 GLU A CA 1
ATOM 1136 C C . GLU A 1 146 ? 24.103 -9.290 -39.452 1.00 53.44 146 GLU A C 1
ATOM 1138 O O . GLU A 1 146 ? 23.232 -10.127 -39.240 1.00 53.44 146 GLU A O 1
ATOM 1143 N N . ARG A 1 147 ? 25.154 -9.146 -38.629 1.00 57.62 147 ARG A N 1
ATOM 1144 C CA . ARG A 1 147 ? 25.297 -9.979 -37.427 1.00 57.62 147 ARG A CA 1
ATOM 1145 C C . ARG A 1 147 ? 24.549 -9.377 -36.242 1.00 57.62 147 ARG A C 1
ATOM 1147 O O . ARG A 1 147 ? 24.966 -8.357 -35.693 1.00 57.62 147 ARG A O 1
ATOM 1154 N N . ASP A 1 148 ? 23.455 -10.016 -35.846 1.00 57.50 148 ASP A N 1
ATOM 1155 C CA . ASP A 1 148 ? 22.719 -9.686 -34.622 1.00 57.50 148 ASP A CA 1
ATOM 1156 C C . ASP A 1 148 ? 23.553 -10.085 -33.383 1.00 57.50 148 ASP A C 1
ATOM 1158 O O . ASP A 1 148 ? 24.450 -10.928 -33.452 1.00 57.50 148 ASP A O 1
ATOM 1162 N N . LEU A 1 149 ? 23.253 -9.527 -32.207 1.00 57.56 149 LEU A N 1
ATOM 1163 C CA . LEU A 1 149 ? 23.868 -9.942 -30.936 1.00 57.56 149 LEU A CA 1
ATOM 1164 C C . LEU A 1 149 ? 23.694 -11.448 -30.679 1.00 57.56 149 LEU A C 1
ATOM 1166 O O . LEU A 1 149 ? 24.539 -12.068 -30.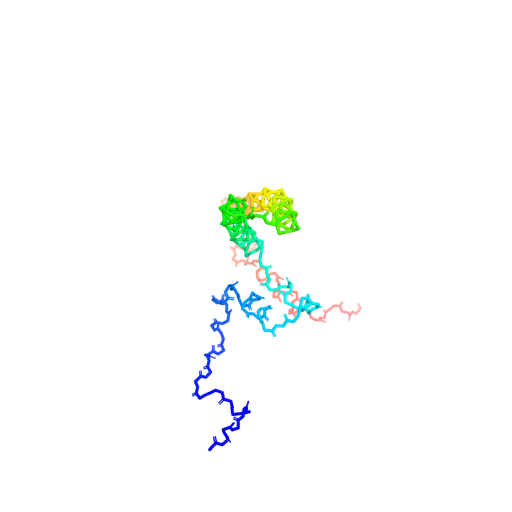033 1.00 57.56 149 LEU A O 1
ATOM 1170 N N . ASN A 1 150 ? 22.626 -12.046 -31.211 1.00 55.56 150 ASN A N 1
ATOM 1171 C CA . ASN A 1 150 ? 22.400 -13.488 -31.177 1.00 55.56 150 ASN A CA 1
ATOM 1172 C C . ASN A 1 150 ? 23.452 -14.286 -31.969 1.00 55.56 150 ASN A C 1
ATOM 1174 O O . ASN A 1 150 ? 23.813 -15.381 -31.534 1.00 55.56 150 ASN A O 1
ATOM 1178 N N . ASP A 1 151 ? 24.009 -13.725 -33.047 1.00 61.94 151 ASP A N 1
ATOM 1179 C CA . ASP A 1 151 ? 25.043 -14.384 -33.856 1.00 61.94 151 ASP A CA 1
ATOM 1180 C C . ASP A 1 151 ? 26.390 -14.443 -33.112 1.00 61.94 151 ASP A C 1
ATOM 1182 O O . ASP A 1 151 ? 27.145 -15.412 -33.216 1.00 61.94 151 ASP A O 1
ATOM 1186 N N . PHE A 1 152 ? 26.666 -13.452 -32.258 1.00 60.31 152 PHE A N 1
ATOM 1187 C CA . PHE A 1 152 ? 27.835 -13.473 -31.373 1.00 60.31 152 PHE A CA 1
ATOM 1188 C C . PHE A 1 152 ? 27.754 -14.606 -30.334 1.00 60.31 152 PHE A C 1
ATOM 1190 O O . PHE A 1 152 ? 28.758 -15.250 -30.023 1.00 60.31 152 PHE A O 1
ATOM 1197 N N . TYR A 1 153 ? 26.557 -14.893 -29.807 1.00 57.88 153 TYR A N 1
ATOM 1198 C CA . TYR A 1 153 ? 26.356 -16.008 -28.875 1.00 57.88 153 TYR A CA 1
ATOM 1199 C C . TYR A 1 153 ? 26.381 -17.375 -29.569 1.00 57.88 153 TYR A C 1
ATOM 1201 O O . TYR A 1 153 ? 26.850 -18.338 -28.953 1.00 57.88 153 TYR A O 1
ATOM 1209 N N . SER A 1 154 ? 25.940 -17.480 -30.829 1.00 60.28 154 SER A N 1
ATOM 1210 C CA . SER A 1 154 ? 26.093 -18.724 -31.592 1.00 60.28 154 SER A CA 1
ATOM 1211 C C . SER A 1 154 ? 27.558 -19.060 -31.844 1.00 60.28 154 SER A C 1
ATOM 1213 O O . SER A 1 154 ? 27.937 -20.212 -31.647 1.00 60.28 154 SER A O 1
ATOM 1215 N N . ASP A 1 155 ? 28.400 -18.067 -32.147 1.00 61.62 155 ASP A N 1
ATOM 1216 C CA . ASP A 1 155 ? 29.832 -18.280 -32.393 1.00 61.62 155 ASP A CA 1
ATOM 1217 C C . ASP A 1 155 ? 30.552 -18.855 -31.154 1.00 61.62 155 ASP A C 1
ATOM 1219 O O . ASP A 1 155 ? 31.402 -19.744 -31.271 1.00 61.62 155 ASP A O 1
ATOM 1223 N N . ILE A 1 156 ? 30.157 -18.420 -29.950 1.00 59.22 156 ILE A N 1
ATOM 1224 C CA . ILE A 1 156 ? 30.679 -18.937 -28.671 1.00 59.22 156 ILE A CA 1
ATOM 1225 C C . ILE A 1 156 ? 30.216 -20.379 -28.411 1.00 59.22 156 ILE A C 1
ATOM 1227 O O . ILE A 1 156 ? 30.979 -21.181 -27.873 1.00 59.22 156 ILE A O 1
ATOM 1231 N N . GLN A 1 157 ? 28.985 -20.735 -28.788 1.00 56.28 157 GLN A N 1
ATOM 1232 C CA . GLN A 1 157 ? 28.460 -22.095 -28.607 1.00 56.28 157 GLN A CA 1
ATOM 1233 C C . GLN A 1 157 ? 28.990 -23.085 -29.653 1.00 56.28 157 GLN A C 1
ATOM 1235 O O . GLN A 1 157 ? 29.089 -24.278 -29.367 1.00 56.28 157 GLN A O 1
ATOM 1240 N N . THR A 1 158 ? 29.361 -22.611 -30.844 1.00 55.31 158 THR A N 1
ATOM 1241 C CA . THR A 1 158 ? 29.905 -23.454 -31.920 1.00 55.31 158 THR A CA 1
ATOM 1242 C C . THR A 1 158 ? 31.403 -23.714 -31.822 1.00 55.31 158 THR A C 1
ATOM 1244 O O . THR A 1 158 ? 31.913 -24.498 -32.620 1.00 55.31 158 THR A O 1
ATOM 1247 N N . ASN A 1 159 ? 32.111 -23.117 -30.856 1.00 53.84 159 ASN A N 1
ATOM 1248 C CA . ASN A 1 159 ? 33.545 -23.340 -30.680 1.00 53.84 159 ASN A CA 1
ATOM 1249 C C . ASN A 1 159 ? 33.864 -24.112 -29.380 1.00 53.84 159 ASN A C 1
ATOM 1251 O O . ASN A 1 159 ? 34.317 -23.517 -28.400 1.00 53.84 159 ASN A O 1
ATOM 1255 N N . PRO A 1 160 ? 33.638 -25.443 -29.337 1.00 50.56 160 PRO A N 1
ATOM 1256 C CA . PRO A 1 160 ? 34.034 -26.279 -28.208 1.00 50.56 160 PRO A CA 1
ATOM 1257 C C . PRO A 1 160 ? 35.536 -26.623 -28.199 1.00 50.56 160 PRO A C 1
ATOM 1259 O O . PRO A 1 160 ? 35.987 -27.284 -27.266 1.00 50.56 160 PRO A O 1
ATOM 1262 N N . GLU A 1 161 ? 36.335 -26.190 -29.182 1.00 55.06 161 GLU A N 1
ATOM 1263 C CA . GLU A 1 161 ? 37.747 -26.578 -29.286 1.00 55.06 161 GLU A CA 1
ATOM 1264 C C . GLU A 1 161 ? 38.686 -25.376 -29.440 1.00 55.06 161 GLU A C 1
ATOM 1266 O O . GLU A 1 161 ? 39.070 -24.950 -30.525 1.00 55.06 161 GLU A O 1
ATOM 1271 N N . SER A 1 162 ? 39.145 -24.862 -28.304 1.00 50.22 162 SER A N 1
ATOM 1272 C CA . SER A 1 162 ? 40.511 -24.337 -28.185 1.00 50.22 162 SER A CA 1
ATOM 1273 C C . SER A 1 162 ? 41.043 -24.655 -26.793 1.00 50.22 162 SER A C 1
ATOM 1275 O O . SER A 1 162 ? 41.392 -23.785 -26.002 1.00 50.22 162 SER A O 1
ATOM 1277 N N . GLY A 1 163 ? 41.036 -25.952 -26.487 1.00 49.19 163 GLY A N 1
ATOM 1278 C CA . GLY A 1 163 ? 41.914 -26.555 -25.498 1.00 49.19 163 GLY A CA 1
ATOM 1279 C C . GLY A 1 163 ? 42.977 -27.363 -26.233 1.00 49.19 163 GLY A C 1
ATOM 1280 O O . GLY A 1 163 ? 42.714 -28.483 -26.663 1.00 49.19 163 GLY A O 1
ATOM 1281 N N . SER A 1 164 ? 44.160 -26.784 -26.408 1.00 39.78 164 SER A N 1
ATOM 1282 C CA . SER A 1 164 ? 45.422 -27.482 -26.685 1.00 39.78 164 SER A CA 1
ATOM 1283 C C . SER A 1 164 ? 46.567 -26.625 -26.170 1.00 39.78 164 SER A C 1
ATOM 1285 O O . SER A 1 164 ? 46.571 -25.418 -26.496 1.00 39.78 164 SER A O 1
#

Sequence (164 aa):
MRGSRTAPPVNPFQPGNQHALKHGGYARRLLLKDEVIEDARALTLEDELFRLRANNLVAAENIGRWITLLEDAEEDEARKILMENISAAEKAMMRNTVRIESIVGTLATVNKIFADTDYRIAATDKVSLEADRLRRDAGIDDGNGERDLNDFYSDIQTNPESGS

Radius of gyration: 29.76 Å; chains: 1; bounding box: 71×46×80 Å